Protein AF-A0A7S1ZSH8-F1 (afdb_monomer_lite)

Secondary structure (DSSP, 8-state):
-GGGGGG-BTTBPPPTT--GGGTHHHHHHHHHHHHHHHHHHHT-------------------------SEETTEES-HHHHHHHHHHHHTTHHHHHHHHHHHHHHHHHHHHHHHHHHTPPP-SPP-

InterPro domains:
  IPR027073 5'-3' exoribonuclease [PTHR12341] (1-111)
  IPR041412 Xrn1, helical domain [PF17846] (1-121)

Sequence (126 aa):
VFMTFFVGNDFLPHMPALDIADEAFDLLFYTYKRCRSRWIENGDGDGDDGGEGGGDGGGDGGRSDHPYLTRDGAISCGSRLEHFLSELGRYEDPYYANKRRNEAEVHDRMRRADRKAGRETLIPSE

Radius of gyration: 22.62 Å; chains: 1; bounding box: 56×31×67 Å

Structure (mmCIF, N/CA/C/O backbone):
data_AF-A0A7S1ZSH8-F1
#
_entry.id   AF-A0A7S1ZSH8-F1
#
loop_
_atom_site.group_PDB
_atom_site.id
_atom_site.type_symbol
_atom_site.label_atom_id
_atom_site.label_alt_id
_atom_site.label_comp_id
_atom_site.label_asym_id
_atom_site.label_entity_id
_atom_site.label_seq_id
_atom_site.pdbx_PDB_ins_code
_atom_site.Cartn_x
_atom_site.Cartn_y
_atom_site.Cartn_z
_atom_site.occupancy
_atom_site.B_iso_or_equiv
_atom_site.auth_seq_id
_atom_site.auth_comp_id
_atom_site.auth_asym_id
_atom_site.auth_atom_id
_atom_site.pdbx_PDB_model_num
ATOM 1 N N . VAL A 1 1 ? 0.705 -7.389 -11.969 1.00 92.56 1 VAL A N 1
ATOM 2 C CA . VAL A 1 1 ? 1.266 -8.568 -11.272 1.00 92.56 1 VAL A CA 1
ATOM 3 C C . VAL A 1 1 ? 2.357 -8.148 -10.312 1.00 92.56 1 VAL A C 1
ATOM 5 O O . VAL A 1 1 ? 2.083 -8.202 -9.139 1.00 92.56 1 VAL A O 1
ATOM 8 N N . PHE A 1 2 ? 3.502 -7.614 -10.749 1.00 94.75 2 PHE A N 1
ATOM 9 C CA . PHE A 1 2 ? 4.622 -7.255 -9.855 1.00 94.75 2 PHE A CA 1
ATOM 10 C C . PHE A 1 2 ? 4.245 -6.595 -8.507 1.00 94.75 2 PHE A C 1
ATOM 12 O O . PHE A 1 2 ? 4.684 -7.060 -7.464 1.00 94.75 2 PHE A O 1
ATOM 19 N N . MET A 1 3 ? 3.365 -5.582 -8.499 1.00 94.56 3 MET A N 1
ATOM 20 C CA . MET A 1 3 ? 2.932 -4.914 -7.257 1.00 94.56 3 MET A CA 1
ATOM 21 C C . MET A 1 3 ? 2.241 -5.833 -6.234 1.00 94.56 3 MET A C 1
ATOM 23 O O . MET A 1 3 ? 2.236 -5.514 -5.052 1.00 94.56 3 MET A O 1
ATOM 27 N N . THR A 1 4 ? 1.667 -6.968 -6.648 1.00 93.69 4 THR A N 1
ATOM 28 C CA . THR A 1 4 ? 1.033 -7.921 -5.723 1.00 93.69 4 THR A CA 1
ATOM 29 C C . THR A 1 4 ? 2.059 -8.559 -4.792 1.00 93.69 4 THR A C 1
ATOM 31 O O . THR A 1 4 ? 1.701 -8.935 -3.686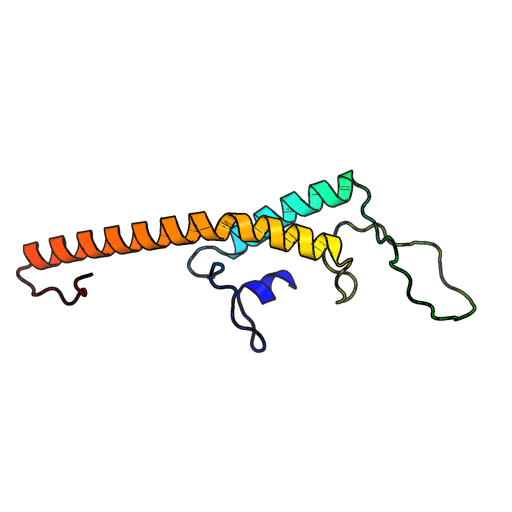 1.00 93.69 4 THR A O 1
ATOM 34 N N . PHE A 1 5 ? 3.335 -8.630 -5.191 1.00 93.50 5 PHE A N 1
ATOM 35 C CA . PHE A 1 5 ? 4.401 -9.167 -4.344 1.00 93.50 5 PHE A CA 1
ATOM 36 C C . PHE A 1 5 ? 4.608 -8.352 -3.063 1.00 93.50 5 PHE A C 1
ATOM 38 O O . PHE A 1 5 ? 5.029 -8.922 -2.062 1.00 93.50 5 PHE A O 1
ATOM 45 N N . PHE A 1 6 ? 4.256 -7.061 -3.072 1.00 92.75 6 PHE A N 1
ATOM 46 C CA . PHE A 1 6 ? 4.327 -6.179 -1.903 1.00 92.75 6 PHE A CA 1
ATOM 47 C C . PHE A 1 6 ? 3.255 -6.464 -0.851 1.00 92.75 6 PHE A C 1
ATOM 49 O O . PHE A 1 6 ? 3.457 -6.180 0.326 1.00 92.75 6 PHE A O 1
ATOM 56 N N . VAL A 1 7 ? 2.136 -7.052 -1.271 1.00 92.00 7 VAL A N 1
ATOM 57 C CA . VAL A 1 7 ? 1.042 -7.475 -0.388 1.00 92.00 7 VAL A CA 1
ATOM 58 C C . VAL A 1 7 ? 1.297 -8.881 0.183 1.00 92.00 7 VAL A C 1
ATOM 60 O O . VAL A 1 7 ? 0.517 -9.393 0.975 1.00 92.00 7 VAL A O 1
ATOM 63 N N . GLY A 1 8 ? 2.416 -9.505 -0.194 1.00 89.94 8 GLY A N 1
ATOM 64 C CA . GLY A 1 8 ? 2.832 -10.828 0.255 1.00 89.94 8 GLY A CA 1
ATOM 65 C C . GLY A 1 8 ? 2.870 -11.844 -0.882 1.00 89.94 8 GLY A C 1
ATOM 66 O O . GLY A 1 8 ? 2.059 -11.825 -1.809 1.00 89.94 8 GLY A O 1
ATOM 67 N N . ASN A 1 9 ? 3.854 -12.733 -0.819 1.00 91.94 9 ASN A N 1
ATOM 68 C CA . ASN A 1 9 ? 3.972 -13.903 -1.683 1.00 91.94 9 ASN A CA 1
ATOM 69 C C . ASN A 1 9 ? 4.716 -15.017 -0.931 1.00 91.94 9 ASN A C 1
ATOM 71 O O . ASN A 1 9 ? 5.270 -14.778 0.136 1.00 91.94 9 ASN A O 1
ATOM 75 N N . ASP A 1 10 ? 4.770 -16.222 -1.491 1.00 94.81 10 ASP A N 1
ATOM 76 C CA . ASP A 1 10 ? 5.360 -17.390 -0.818 1.00 94.81 10 ASP A CA 1
ATOM 77 C C . ASP A 1 10 ? 6.838 -17.208 -0.414 1.00 94.81 10 ASP A C 1
ATOM 79 O O . ASP A 1 10 ? 7.320 -17.898 0.483 1.00 94.81 10 ASP A O 1
ATOM 83 N N . PHE A 1 11 ? 7.561 -16.278 -1.047 1.00 95.12 11 PHE A N 1
ATOM 84 C CA . PHE A 1 11 ? 8.978 -16.018 -0.782 1.00 95.12 11 PHE A CA 1
ATOM 85 C C . PHE A 1 11 ? 9.223 -14.821 0.138 1.00 95.12 11 PHE A C 1
ATOM 87 O O . PHE A 1 11 ? 10.274 -14.759 0.775 1.00 95.12 11 PHE A O 1
ATOM 94 N N . LEU A 1 12 ? 8.297 -13.858 0.186 1.00 91.00 12 LEU A N 1
ATOM 95 C CA . LEU A 1 12 ? 8.467 -12.609 0.925 1.00 91.00 12 LEU A CA 1
ATOM 96 C C . LEU A 1 12 ? 7.245 -12.323 1.801 1.00 91.00 12 LEU A C 1
ATOM 98 O O . LEU A 1 12 ? 6.113 -12.363 1.304 1.00 91.00 12 LEU A O 1
ATOM 102 N N . PRO A 1 13 ? 7.450 -11.946 3.075 1.00 87.31 13 PRO A N 1
ATOM 103 C CA . PRO A 1 13 ? 6.358 -11.427 3.880 1.00 87.31 13 PRO A CA 1
ATOM 104 C C . PRO A 1 13 ? 5.781 -10.164 3.228 1.00 87.31 13 PRO A C 1
ATOM 106 O O . PRO A 1 13 ? 6.477 -9.426 2.527 1.00 87.31 13 PRO A O 1
ATOM 109 N N . HIS A 1 14 ? 4.497 -9.919 3.469 1.00 86.62 14 HIS A N 1
ATOM 110 C CA . HIS A 1 14 ? 3.849 -8.674 3.073 1.00 86.62 14 HIS A CA 1
ATOM 111 C C . HIS A 1 14 ? 4.538 -7.475 3.734 1.00 86.62 14 HIS A C 1
ATOM 113 O O . HIS A 1 14 ? 5.078 -7.586 4.840 1.00 86.62 14 HIS A O 1
ATOM 119 N N . MET A 1 15 ? 4.513 -6.318 3.070 1.00 89.44 15 MET A N 1
ATOM 120 C CA . MET A 1 15 ? 4.932 -5.088 3.732 1.00 89.44 15 MET A CA 1
ATOM 121 C C . MET A 1 15 ? 3.949 -4.768 4.868 1.00 89.44 15 MET A C 1
ATOM 123 O O . MET A 1 15 ? 2.743 -4.802 4.632 1.00 89.44 15 MET A O 1
ATOM 127 N N . PRO A 1 16 ? 4.429 -4.425 6.077 1.00 81.50 16 PRO A N 1
ATOM 128 C CA . PRO A 1 16 ? 3.579 -4.258 7.260 1.00 81.50 16 PRO A CA 1
ATOM 129 C C . PRO A 1 16 ? 2.380 -3.293 7.111 1.00 81.50 16 PRO A C 1
ATOM 131 O O . PRO A 1 16 ? 1.358 -3.468 7.776 1.00 81.50 16 PRO A O 1
ATOM 134 N N . ALA A 1 17 ? 2.473 -2.299 6.219 1.00 85.50 17 ALA A N 1
ATOM 135 C CA . ALA A 1 17 ? 1.394 -1.344 5.945 1.00 85.50 17 ALA A CA 1
ATOM 136 C C . ALA A 1 17 ? 0.444 -1.745 4.798 1.00 85.50 17 ALA A C 1
ATOM 138 O O . ALA A 1 17 ? -0.473 -0.994 4.471 1.00 85.50 17 ALA A O 1
ATOM 139 N N . LEU A 1 18 ? 0.661 -2.898 4.161 1.00 90.50 18 LEU A N 1
ATOM 140 C CA . LEU A 1 18 ? -0.119 -3.372 3.020 1.00 90.50 18 LEU A CA 1
ATOM 141 C C . LEU A 1 18 ? -0.804 -4.694 3.352 1.00 90.50 18 LEU A C 1
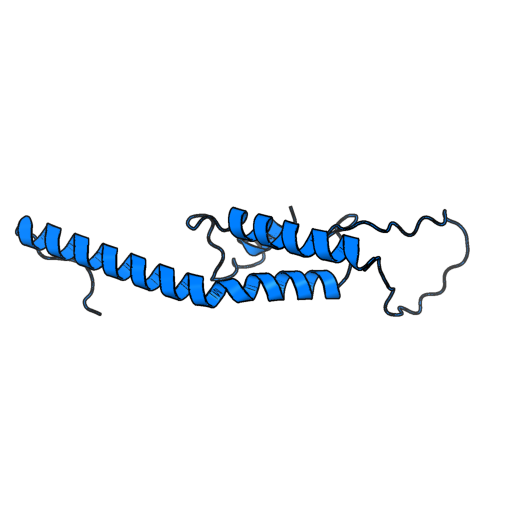ATOM 143 O O . LEU A 1 18 ? -0.268 -5.771 3.096 1.00 90.50 18 LEU A O 1
ATOM 147 N N . ASP A 1 19 ? -2.019 -4.590 3.881 1.00 87.38 19 ASP A N 1
ATOM 148 C CA . ASP A 1 19 ? -2.913 -5.720 4.121 1.00 87.38 19 ASP A CA 1
ATOM 149 C C . ASP A 1 19 ? -4.079 -5.706 3.113 1.00 87.38 19 ASP A C 1
ATOM 151 O O . ASP A 1 19 ? -4.691 -4.667 2.860 1.00 87.38 19 ASP A O 1
ATOM 155 N N . ILE A 1 20 ? -4.410 -6.866 2.536 1.00 87.62 20 ILE A N 1
ATOM 156 C CA . ILE A 1 20 ? -5.561 -7.017 1.627 1.00 87.62 20 ILE A CA 1
ATOM 157 C C . ILE A 1 20 ? -6.864 -6.646 2.340 1.00 87.62 20 ILE A C 1
ATOM 159 O O . ILE A 1 20 ? -7.747 -6.060 1.713 1.00 87.62 20 ILE A O 1
ATOM 163 N N . ALA A 1 21 ? -6.987 -6.970 3.632 1.00 87.81 21 ALA A N 1
ATOM 164 C CA . ALA A 1 21 ? -8.172 -6.648 4.426 1.00 87.81 21 ALA A CA 1
ATOM 165 C C . ALA A 1 21 ? -8.377 -5.133 4.602 1.00 87.81 21 ALA A C 1
ATOM 167 O O . ALA A 1 21 ? -9.511 -4.694 4.779 1.00 87.81 21 ALA A O 1
ATOM 168 N N . ASP A 1 22 ? -7.297 -4.356 4.486 1.00 88.69 22 ASP A N 1
ATOM 169 C CA . ASP A 1 22 ? -7.274 -2.897 4.609 1.00 88.69 22 ASP A CA 1
ATOM 170 C C . ASP A 1 22 ? -7.146 -2.207 3.232 1.00 88.69 22 ASP A C 1
ATOM 172 O O . ASP A 1 22 ? -6.555 -1.135 3.113 1.00 88.69 22 ASP A O 1
ATOM 176 N N . GLU A 1 23 ? -7.680 -2.827 2.170 1.00 90.38 23 GLU A N 1
ATOM 177 C CA . GLU A 1 23 ? -7.758 -2.246 0.815 1.00 90.38 23 GLU A CA 1
ATOM 178 C C . GLU A 1 23 ? -6.383 -1.891 0.194 1.00 90.38 23 GLU A C 1
ATOM 180 O O . GLU A 1 23 ? -6.266 -0.990 -0.642 1.00 90.38 23 GLU A O 1
ATOM 185 N N . ALA A 1 24 ? -5.312 -2.626 0.530 1.00 92.62 24 ALA A N 1
ATOM 186 C CA . ALA A 1 24 ? -3.948 -2.320 0.066 1.00 92.62 24 ALA A CA 1
ATOM 187 C C . ALA A 1 24 ? -3.788 -2.184 -1.462 1.00 92.62 24 ALA A C 1
ATOM 189 O O . ALA A 1 24 ? -2.928 -1.435 -1.937 1.00 92.62 24 ALA A O 1
ATOM 190 N N . PHE A 1 25 ? -4.606 -2.879 -2.259 1.00 94.62 25 PHE A N 1
ATOM 191 C CA . PHE A 1 25 ? -4.560 -2.756 -3.718 1.00 94.62 25 PHE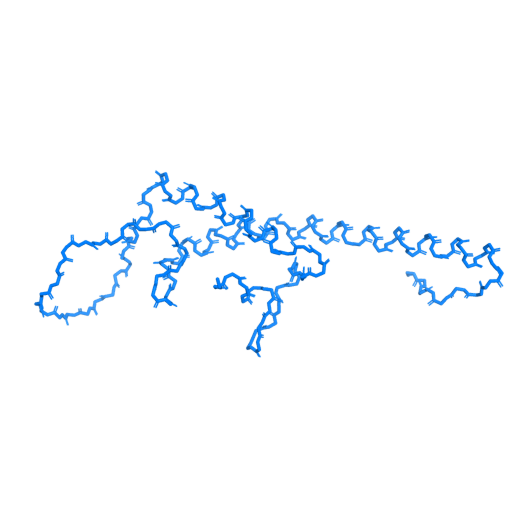 A CA 1
ATOM 192 C C . PHE A 1 25 ? -4.989 -1.378 -4.217 1.00 94.62 25 PHE A C 1
ATOM 194 O O . PHE A 1 25 ? -4.405 -0.888 -5.187 1.00 94.62 25 PHE A O 1
ATOM 201 N N . ASP A 1 26 ? -5.946 -0.730 -3.557 1.00 93.94 26 ASP A N 1
ATOM 202 C CA . ASP A 1 26 ? -6.397 0.601 -3.953 1.00 93.94 26 ASP A CA 1
ATOM 203 C C . ASP A 1 26 ? -5.283 1.627 -3.754 1.00 93.94 26 ASP A C 1
ATOM 205 O O . ASP A 1 26 ? -4.998 2.412 -4.664 1.00 93.94 26 ASP A O 1
ATOM 209 N N . LEU A 1 27 ? -4.561 1.539 -2.632 1.00 93.50 27 LEU A N 1
ATOM 210 C CA . LEU A 1 27 ? -3.367 2.345 -2.381 1.00 93.50 27 LEU A CA 1
ATOM 211 C C . LEU A 1 27 ? -2.265 2.072 -3.416 1.00 93.50 27 LEU A C 1
ATOM 213 O O . LEU A 1 27 ? -1.705 3.013 -3.984 1.00 93.50 27 LEU A O 1
ATOM 217 N N . LEU A 1 28 ? -1.973 0.801 -3.712 1.00 95.81 28 LEU A N 1
ATOM 218 C CA . LEU A 1 28 ? -0.967 0.426 -4.712 1.00 95.81 28 LEU A CA 1
ATOM 219 C C . LEU A 1 28 ? -1.308 0.979 -6.100 1.00 95.81 28 LEU A C 1
ATOM 221 O O . LEU A 1 28 ? -0.454 1.581 -6.754 1.00 95.81 28 LEU A O 1
ATOM 225 N N . PHE A 1 29 ? -2.552 0.817 -6.556 1.00 95.75 29 PHE A N 1
ATOM 226 C CA . PHE A 1 29 ? -2.978 1.311 -7.865 1.00 95.75 29 PHE A CA 1
ATOM 227 C C . PHE A 1 29 ? -3.040 2.832 -7.925 1.00 95.75 29 PHE A C 1
ATOM 229 O O . PHE A 1 29 ? -2.702 3.410 -8.962 1.00 95.75 29 PHE A O 1
ATOM 236 N N . TYR A 1 30 ? -3.468 3.485 -6.848 1.00 95.31 30 TYR A N 1
ATOM 237 C CA . TYR A 1 30 ? -3.467 4.938 -6.743 1.00 95.31 30 TYR A CA 1
ATOM 238 C C . TYR A 1 30 ? -2.041 5.496 -6.859 1.00 95.31 30 TYR A C 1
ATOM 240 O O . TYR A 1 30 ? -1.770 6.316 -7.743 1.00 95.31 30 TYR A O 1
ATOM 248 N N . THR A 1 31 ? -1.111 4.986 -6.048 1.00 95.81 31 THR A N 1
ATOM 249 C CA . THR A 1 31 ? 0.300 5.395 -6.060 1.00 95.81 31 THR A CA 1
ATOM 250 C C . THR A 1 31 ? 0.944 5.101 -7.411 1.00 95.81 31 THR A C 1
ATOM 252 O O . THR A 1 31 ? 1.589 5.972 -7.994 1.00 95.81 31 THR A O 1
ATOM 255 N N . TYR A 1 32 ? 0.686 3.923 -7.985 1.00 96.31 32 TYR A N 1
ATOM 256 C CA . TYR A 1 32 ? 1.231 3.541 -9.284 1.00 96.31 32 TYR A CA 1
ATOM 257 C C . TYR A 1 32 ? 0.794 4.477 -10.410 1.00 96.31 32 TYR A C 1
ATOM 259 O O . TYR A 1 32 ? 1.631 4.923 -11.193 1.00 96.31 32 TYR A O 1
ATOM 267 N N . LYS A 1 33 ? -0.502 4.808 -10.497 1.00 95.50 33 LYS A N 1
ATOM 268 C CA . LYS A 1 33 ? -1.010 5.733 -11.524 1.00 95.50 33 LYS A CA 1
ATOM 269 C C . LYS A 1 33 ? -0.357 7.107 -11.400 1.00 95.50 33 LYS A C 1
ATOM 271 O O . LYS A 1 33 ? 0.031 7.680 -12.414 1.00 95.50 33 LYS A O 1
ATOM 276 N N . ARG A 1 34 ? -0.194 7.606 -10.173 1.00 94.50 34 ARG A N 1
ATOM 277 C CA . ARG A 1 34 ? 0.442 8.897 -9.893 1.00 94.50 34 ARG A CA 1
ATOM 278 C C . ARG A 1 34 ? 1.923 8.908 -10.284 1.00 94.50 34 ARG A C 1
ATOM 280 O O . ARG A 1 34 ? 2.354 9.835 -10.966 1.00 94.50 34 ARG A O 1
ATOM 287 N N . CYS A 1 35 ? 2.683 7.875 -9.917 1.00 93.81 35 CYS A N 1
ATOM 288 C CA . CYS A 1 35 ? 4.081 7.734 -10.331 1.00 93.81 35 CYS A CA 1
ATOM 289 C C . CYS A 1 35 ? 4.206 7.599 -11.854 1.00 93.81 35 CYS A C 1
ATOM 291 O O . CYS A 1 35 ? 5.021 8.279 -12.469 1.00 93.81 35 CYS A O 1
ATOM 293 N N . ARG A 1 36 ? 3.343 6.790 -12.479 1.00 92.25 36 ARG A N 1
ATOM 294 C CA . ARG A 1 36 ? 3.331 6.577 -13.929 1.00 92.25 36 ARG A CA 1
ATOM 295 C C . ARG A 1 36 ? 3.101 7.863 -14.716 1.00 92.25 36 ARG A C 1
ATOM 297 O O . ARG A 1 36 ? 3.794 8.064 -15.706 1.00 92.25 36 ARG A O 1
ATOM 304 N N . SER A 1 37 ? 2.168 8.721 -14.297 1.00 91.69 37 SER A N 1
ATOM 305 C CA . SER A 1 37 ? 1.964 10.022 -14.953 1.00 91.69 37 SER A CA 1
ATOM 306 C C . SER A 1 37 ? 3.249 10.849 -14.962 1.00 91.69 37 SER A C 1
ATOM 308 O O . SER A 1 37 ? 3.640 11.363 -16.004 1.00 91.69 37 SER A O 1
ATOM 310 N N . ARG A 1 38 ? 3.970 10.872 -13.836 1.00 88.44 38 ARG A N 1
ATOM 311 C CA . ARG A 1 38 ? 5.251 11.575 -13.726 1.00 88.44 38 ARG A CA 1
ATOM 312 C C . ARG A 1 38 ? 6.340 10.974 -14.622 1.00 88.44 38 ARG A C 1
ATOM 314 O O . ARG A 1 38 ? 7.072 11.720 -15.258 1.00 88.44 38 ARG A O 1
ATOM 321 N N . TRP A 1 39 ? 6.436 9.646 -14.709 1.00 88.19 39 TRP A N 1
ATOM 322 C CA . TRP A 1 39 ? 7.430 8.990 -15.572 1.00 88.19 39 TRP A CA 1
ATOM 323 C C . TRP A 1 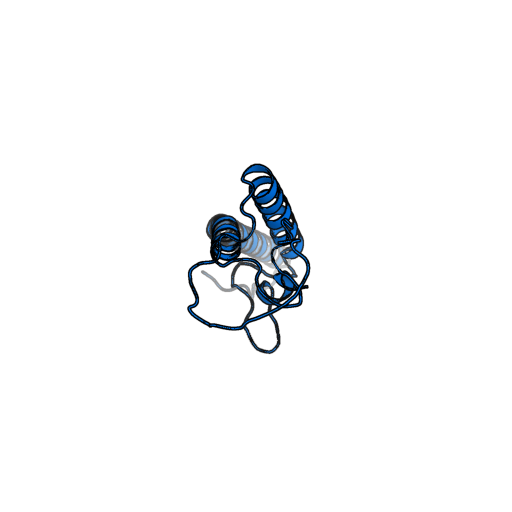39 ? 7.197 9.270 -17.061 1.00 88.19 39 TRP A C 1
ATOM 325 O O . TRP A 1 39 ? 8.158 9.318 -17.823 1.00 88.19 39 TRP A O 1
ATOM 335 N N . ILE A 1 40 ? 5.935 9.461 -17.470 1.00 87.25 40 ILE A N 1
ATOM 336 C CA . ILE A 1 40 ? 5.580 9.884 -18.834 1.00 87.25 40 ILE A CA 1
ATOM 337 C C . ILE A 1 40 ? 6.039 11.324 -19.078 1.00 87.25 40 ILE A C 1
ATOM 339 O O . ILE A 1 40 ? 6.627 11.608 -20.114 1.00 87.25 40 ILE A O 1
ATOM 343 N N . GLU A 1 41 ? 5.771 12.228 -18.134 1.00 83.75 41 GLU A N 1
ATOM 344 C CA . GLU A 1 41 ? 6.103 13.654 -18.259 1.00 83.75 41 GLU A CA 1
ATOM 345 C C . GLU A 1 41 ? 7.612 13.911 -18.299 1.00 83.75 41 GLU A C 1
ATOM 347 O O . GLU A 1 41 ? 8.081 14.739 -19.076 1.00 83.75 41 GLU A O 1
ATOM 352 N N . ASN A 1 42 ? 8.370 13.190 -17.477 1.00 77.31 42 ASN A N 1
ATOM 353 C CA . ASN A 1 42 ? 9.815 13.350 -17.372 1.00 77.31 42 ASN A CA 1
ATOM 354 C C . ASN A 1 42 ? 10.595 12.711 -18.531 1.00 77.31 42 ASN A C 1
ATOM 356 O O . ASN A 1 42 ? 11.786 12.980 -18.668 1.00 77.31 42 ASN A O 1
ATOM 360 N N . GLY A 1 43 ? 9.964 11.839 -19.328 1.00 69.38 43 GLY A N 1
ATOM 361 C CA . GLY A 1 43 ? 10.680 11.026 -20.310 1.00 69.38 43 GLY A CA 1
ATOM 362 C C . GLY A 1 43 ? 11.770 10.173 -19.658 1.00 69.38 43 GLY A C 1
ATOM 363 O O . GLY A 1 43 ? 12.839 10.015 -20.240 1.00 69.38 43 GLY A O 1
ATOM 364 N N . ASP A 1 44 ? 11.516 9.645 -18.449 1.00 61.84 44 ASP A N 1
ATOM 365 C CA . ASP A 1 44 ? 12.452 8.821 -17.659 1.00 61.84 44 ASP A CA 1
ATOM 366 C C . ASP A 1 44 ? 12.675 7.434 -18.310 1.00 61.84 44 ASP A C 1
ATOM 368 O O . ASP A 1 44 ? 12.674 6.403 -17.629 1.00 61.84 44 ASP A O 1
ATOM 372 N N . GLY A 1 45 ? 12.731 7.363 -19.639 1.00 55.16 45 GLY A N 1
ATOM 373 C CA . GLY A 1 45 ? 12.990 6.183 -20.444 1.00 55.16 45 GLY A CA 1
ATOM 374 C C . GLY A 1 45 ? 14.433 5.741 -20.271 1.00 55.16 45 GLY A C 1
ATOM 375 O O . GLY A 1 45 ? 15.339 6.391 -20.769 1.00 55.16 45 GLY A O 1
ATOM 376 N N . ASP A 1 46 ? 14.606 4.643 -19.536 1.00 52.47 46 ASP A N 1
ATOM 377 C CA . ASP A 1 46 ? 15.793 3.785 -19.463 1.00 52.47 46 ASP A CA 1
ATOM 378 C C . ASP A 1 46 ? 17.124 4.451 -19.876 1.00 52.47 46 ASP A C 1
ATOM 380 O O . ASP A 1 46 ? 17.702 4.201 -20.941 1.00 52.47 46 ASP A O 1
ATOM 384 N N . GLY A 1 47 ? 17.592 5.356 -19.015 1.00 48.06 47 GLY A N 1
ATOM 385 C CA . GLY A 1 47 ? 18.978 5.798 -18.997 1.00 48.06 47 GLY A CA 1
ATOM 386 C C . GLY A 1 47 ? 19.827 4.698 -18.375 1.00 48.06 47 GLY A C 1
ATOM 387 O O . GLY A 1 47 ? 19.987 4.671 -17.162 1.00 48.06 47 GLY A O 1
ATOM 388 N N . ASP A 1 48 ? 20.281 3.782 -19.228 1.00 47.06 48 ASP A N 1
ATOM 389 C CA . ASP A 1 48 ? 21.382 2.832 -19.026 1.00 47.06 48 ASP A CA 1
ATOM 390 C C . ASP A 1 48 ? 22.454 3.380 -18.063 1.00 47.06 48 ASP A C 1
ATOM 392 O O . ASP A 1 48 ? 23.187 4.313 -18.396 1.00 47.06 48 ASP A O 1
ATOM 396 N N . ASP A 1 49 ? 22.505 2.815 -16.854 1.00 47.28 49 ASP A N 1
ATOM 397 C CA . ASP A 1 49 ? 23.646 2.929 -15.946 1.00 47.28 49 ASP A CA 1
ATOM 398 C C . ASP A 1 49 ? 24.639 1.837 -16.366 1.00 47.28 49 ASP A C 1
ATOM 400 O O . ASP A 1 49 ? 24.277 0.663 -16.464 1.00 47.28 49 ASP A O 1
ATOM 404 N N . GLY A 1 50 ? 25.852 2.252 -16.732 1.00 45.25 50 GLY A N 1
ATOM 405 C CA . GLY A 1 50 ? 26.754 1.491 -17.591 1.00 45.25 50 GLY A CA 1
ATOM 406 C C . GLY A 1 50 ? 27.110 0.088 -17.093 1.00 45.25 50 GLY A C 1
ATOM 407 O O . GLY A 1 50 ? 27.847 -0.083 -16.122 1.00 45.25 50 GLY A O 1
ATOM 408 N N . GLY A 1 51 ? 26.684 -0.916 -17.859 1.00 40.59 51 GLY A N 1
ATOM 409 C CA . GLY A 1 51 ? 27.255 -2.258 -17.850 1.00 40.59 51 GLY A CA 1
ATOM 410 C C . GLY A 1 51 ? 28.149 -2.463 -19.073 1.00 40.59 51 GLY A C 1
ATOM 411 O O . GLY A 1 51 ? 27.653 -2.656 -20.180 1.00 40.59 51 GLY A O 1
ATOM 412 N N . GLU A 1 52 ? 29.472 -2.442 -18.888 1.00 47.19 52 GLU A N 1
ATOM 413 C CA . GLU A 1 52 ? 30.431 -2.867 -19.914 1.00 47.19 52 GLU A CA 1
ATOM 414 C C . GLU A 1 52 ? 30.205 -4.348 -20.265 1.00 47.19 52 GLU A C 1
ATOM 416 O O . GLU A 1 52 ? 30.565 -5.255 -19.515 1.00 47.19 52 GLU A O 1
ATOM 421 N N . GLY A 1 53 ? 29.615 -4.599 -21.433 1.00 41.09 53 GLY A N 1
ATOM 422 C CA . GLY A 1 53 ? 29.460 -5.929 -22.014 1.00 41.09 53 GLY A CA 1
ATOM 423 C C . GLY A 1 53 ? 29.468 -5.831 -23.533 1.00 41.09 53 GLY A C 1
ATOM 424 O O . GLY A 1 53 ? 28.454 -5.521 -24.148 1.00 41.09 53 GLY A O 1
ATOM 425 N N . GLY A 1 54 ? 30.634 -6.056 -24.142 1.00 46.56 54 GLY A N 1
ATOM 426 C CA . GLY A 1 54 ? 30.797 -6.065 -25.593 1.00 46.56 54 GLY A CA 1
ATOM 427 C C . GLY A 1 54 ? 30.004 -7.192 -26.261 1.00 46.56 54 GLY A C 1
ATOM 428 O O . GLY A 1 54 ? 30.066 -8.344 -25.836 1.00 46.56 54 GLY A O 1
ATOM 429 N N . GLY A 1 55 ? 29.301 -6.854 -27.341 1.00 40.91 55 GLY A N 1
ATOM 430 C CA . GLY A 1 55 ? 28.593 -7.798 -28.201 1.00 40.91 55 GLY A CA 1
ATOM 431 C C . GLY A 1 55 ? 28.143 -7.115 -29.490 1.00 40.91 55 GLY A C 1
ATOM 432 O O . GLY A 1 55 ? 27.311 -6.217 -29.468 1.00 40.91 55 GLY A O 1
ATOM 433 N N . ASP A 1 56 ? 28.756 -7.522 -30.595 1.00 44.78 56 ASP A N 1
ATOM 434 C CA . ASP A 1 56 ? 28.534 -7.052 -31.963 1.00 44.78 56 ASP A CA 1
ATOM 435 C C . ASP A 1 56 ? 27.173 -7.530 -32.516 1.00 44.78 56 ASP A C 1
ATOM 437 O O . ASP A 1 56 ? 26.811 -8.696 -32.354 1.00 44.78 56 ASP A O 1
ATOM 441 N N . GLY A 1 57 ? 26.463 -6.640 -33.218 1.00 45.09 57 GLY A N 1
ATOM 442 C CA . GLY A 1 57 ? 25.655 -7.022 -34.379 1.00 45.09 57 GLY A CA 1
ATOM 443 C C . GLY A 1 57 ? 24.166 -7.338 -34.182 1.00 45.09 57 GLY A C 1
ATOM 444 O O . GLY A 1 57 ? 23.781 -8.493 -34.049 1.00 45.09 57 GLY A O 1
ATOM 445 N N . GLY A 1 58 ? 23.321 -6.320 -34.403 1.00 46.16 58 GLY A N 1
ATOM 446 C CA . GLY A 1 58 ? 22.044 -6.467 -35.123 1.00 46.16 58 GLY A CA 1
ATOM 447 C C . GLY A 1 58 ? 20.764 -6.579 -34.285 1.00 46.16 58 GLY A C 1
ATOM 448 O O . GLY A 1 58 ? 20.414 -7.653 -33.812 1.00 46.16 58 GLY A O 1
ATOM 449 N N . GLY A 1 59 ? 19.987 -5.491 -34.218 1.00 40.44 59 GLY A N 1
ATOM 450 C CA . GLY A 1 59 ? 18.609 -5.524 -33.717 1.00 40.44 59 GLY A CA 1
ATOM 451 C C . GLY A 1 59 ? 18.001 -4.135 -33.520 1.00 40.44 59 GLY A C 1
ATOM 452 O O . GLY A 1 59 ? 18.343 -3.451 -32.568 1.00 40.44 59 GLY A O 1
ATOM 453 N N . ASP A 1 60 ? 17.146 -3.739 -34.464 1.00 43.72 60 ASP A N 1
ATOM 454 C CA . ASP A 1 60 ? 16.066 -2.738 -34.409 1.00 43.72 60 ASP A CA 1
ATOM 455 C C . ASP A 1 60 ? 16.111 -1.655 -33.301 1.00 43.72 60 ASP A C 1
ATOM 457 O O . ASP A 1 60 ? 15.841 -1.892 -32.125 1.00 43.72 60 ASP A O 1
ATOM 461 N N . GLY A 1 61 ? 16.413 -0.419 -33.715 1.00 44.38 61 GLY A N 1
ATOM 462 C CA . GLY A 1 61 ? 16.548 0.778 -32.880 1.00 44.38 61 GLY A CA 1
ATOM 463 C C . GLY A 1 61 ? 15.232 1.340 -32.338 1.00 44.38 61 GLY A C 1
ATOM 464 O O . GLY A 1 61 ? 14.903 2.498 -32.588 1.00 44.38 61 GLY A O 1
ATOM 465 N N . GLY A 1 62 ? 14.510 0.551 -31.550 1.00 46.69 62 GLY A N 1
ATOM 466 C CA . GLY A 1 62 ? 13.379 0.995 -30.747 1.00 46.69 62 GLY A CA 1
ATOM 467 C C . GLY A 1 62 ? 13.656 0.768 -29.269 1.00 46.69 62 GLY A C 1
ATOM 468 O O . GLY A 1 62 ? 13.062 -0.127 -28.675 1.00 46.69 62 GLY A O 1
ATOM 469 N N . ARG A 1 63 ? 14.545 1.566 -28.651 1.00 56.59 63 ARG A N 1
ATOM 470 C CA . ARG A 1 63 ? 14.615 1.662 -27.181 1.00 56.59 63 ARG A CA 1
ATOM 471 C C . ARG A 1 63 ? 13.218 2.044 -26.704 1.00 56.59 63 ARG A C 1
ATOM 473 O O . ARG A 1 63 ? 12.787 3.183 -26.854 1.00 56.59 63 ARG A O 1
ATOM 480 N N . SER A 1 64 ? 12.480 1.051 -26.228 1.00 56.06 64 SER A N 1
ATOM 481 C CA . SER A 1 64 ? 11.090 1.195 -25.836 1.00 56.06 64 SER A CA 1
ATOM 482 C C . SER A 1 64 ? 11.013 2.185 -24.685 1.00 56.06 64 SER A C 1
ATOM 484 O O . SER A 1 64 ? 11.370 1.872 -23.553 1.00 56.06 64 SER A O 1
ATOM 486 N N . ASP A 1 65 ? 10.561 3.397 -24.965 1.00 67.69 65 ASP A N 1
ATOM 487 C CA . ASP A 1 65 ? 10.192 4.351 -23.936 1.00 67.69 65 ASP A CA 1
ATOM 488 C C . ASP A 1 65 ? 8.784 3.983 -23.471 1.00 67.69 65 ASP A C 1
ATOM 490 O O . ASP A 1 65 ? 7.778 4.382 -24.056 1.00 67.69 65 ASP A O 1
ATOM 494 N N . HIS A 1 66 ? 8.698 3.077 -22.496 1.00 78.94 66 HIS A N 1
ATOM 495 C CA . HIS A 1 66 ? 7.412 2.700 -21.927 1.00 78.94 66 HIS A CA 1
ATOM 496 C C . HIS A 1 66 ? 7.320 3.119 -20.460 1.00 78.94 66 HIS A C 1
ATOM 498 O O . HIS A 1 66 ? 8.274 2.925 -19.696 1.00 78.94 66 HIS A O 1
ATOM 504 N N . PRO A 1 67 ? 6.157 3.605 -20.002 1.00 85.94 67 PRO A N 1
ATOM 505 C CA . PRO A 1 67 ? 6.002 4.160 -18.661 1.00 85.94 67 PRO A CA 1
ATOM 506 C C . PRO A 1 67 ? 5.581 3.103 -17.628 1.00 85.94 67 PRO A C 1
ATOM 508 O O . PRO A 1 67 ? 4.826 3.380 -16.698 1.00 85.94 67 PRO A O 1
ATOM 511 N N . TYR A 1 68 ? 5.989 1.849 -17.820 1.00 91.56 68 TYR A N 1
ATOM 512 C CA . TYR A 1 68 ? 5.660 0.751 -16.914 1.00 91.56 68 TYR A CA 1
ATOM 513 C C . TYR A 1 68 ? 6.799 0.475 -15.931 1.00 91.56 68 TYR A C 1
ATOM 515 O O . TYR A 1 68 ? 7.964 0.757 -16.215 1.00 91.56 68 TYR A O 1
ATOM 523 N N . LEU A 1 69 ? 6.447 -0.087 -14.771 1.00 92.00 69 LEU A N 1
ATOM 524 C CA . LEU A 1 69 ? 7.399 -0.455 -13.715 1.00 92.00 69 LEU A CA 1
ATOM 525 C C . LEU A 1 69 ? 8.192 -1.722 -14.063 1.00 92.00 69 LEU A C 1
ATOM 527 O O . LEU A 1 69 ? 9.295 -1.907 -13.563 1.00 92.00 69 LEU A O 1
ATOM 531 N N . THR A 1 70 ? 7.645 -2.562 -14.943 1.00 93.06 70 THR A N 1
ATOM 532 C CA . THR A 1 70 ? 8.289 -3.788 -15.416 1.00 93.06 70 THR A CA 1
ATOM 533 C C . THR A 1 70 ? 8.253 -3.894 -16.937 1.00 93.06 70 THR A C 1
ATOM 535 O O . THR A 1 70 ? 7.251 -3.502 -17.544 1.00 93.06 70 THR A O 1
ATOM 538 N N . ARG A 1 71 ? 9.295 -4.495 -17.517 1.00 90.94 71 ARG A N 1
ATOM 539 C CA . ARG A 1 71 ? 9.419 -4.903 -18.924 1.00 90.94 71 ARG A CA 1
ATOM 540 C C . ARG A 1 71 ? 9.837 -6.364 -18.972 1.00 90.94 71 ARG A C 1
ATOM 542 O O . ARG A 1 71 ? 10.851 -6.698 -18.376 1.00 90.94 71 ARG A O 1
ATOM 549 N N . ASP A 1 72 ? 9.070 -7.221 -19.640 1.00 91.25 72 ASP A N 1
ATOM 550 C CA . ASP A 1 72 ? 9.452 -8.624 -19.884 1.00 91.25 72 ASP A CA 1
ATOM 551 C C . ASP A 1 72 ? 9.929 -9.384 -18.626 1.00 91.25 72 ASP A C 1
ATOM 553 O O . ASP A 1 72 ? 10.849 -10.194 -18.660 1.00 91.25 72 ASP A O 1
ATOM 557 N N . GLY A 1 73 ? 9.300 -9.099 -17.480 1.00 89.31 73 GLY A N 1
ATOM 558 C CA . GLY A 1 73 ? 9.639 -9.701 -16.185 1.00 89.31 73 GLY A CA 1
ATOM 559 C C . GLY A 1 73 ? 10.777 -9.015 -15.417 1.00 89.31 73 GLY A C 1
ATOM 560 O O . GLY A 1 73 ? 10.929 -9.284 -14.228 1.00 89.31 73 GLY A O 1
ATOM 561 N N . ALA A 1 74 ? 11.515 -8.092 -16.034 1.00 90.25 74 ALA A N 1
ATOM 562 C CA . ALA A 1 74 ? 12.516 -7.256 -15.379 1.00 90.25 74 ALA A CA 1
ATOM 563 C C . ALA A 1 74 ? 11.908 -5.948 -14.847 1.00 90.25 74 ALA A C 1
ATOM 565 O O . ALA A 1 74 ? 10.904 -5.448 -15.363 1.00 90.25 74 ALA A O 1
ATOM 566 N N . ILE A 1 75 ? 12.525 -5.375 -13.812 1.00 90.94 75 ILE A N 1
ATOM 567 C CA . ILE A 1 75 ? 12.227 -4.009 -13.361 1.00 90.94 75 ILE A CA 1
ATOM 568 C C . ILE A 1 75 ? 12.739 -3.046 -14.431 1.00 90.94 75 ILE A C 1
ATOM 570 O O . ILE A 1 75 ? 13.892 -3.155 -14.834 1.00 90.94 75 ILE A O 1
ATOM 574 N N . SER A 1 76 ? 11.897 -2.109 -14.875 1.00 88.62 76 SER A N 1
ATOM 575 C CA . SER A 1 76 ? 12.257 -1.200 -15.970 1.00 88.62 76 SER A CA 1
ATOM 576 C C . SER A 1 76 ? 13.465 -0.335 -15.628 1.00 88.62 76 SER A C 1
ATOM 578 O O . SER A 1 76 ? 14.353 -0.228 -16.446 1.00 88.62 76 SER A O 1
ATOM 580 N N . CYS A 1 77 ? 13.496 0.283 -14.441 1.00 85.44 77 CYS A N 1
ATOM 581 C CA . CYS A 1 77 ? 14.698 0.928 -13.911 1.00 85.44 77 CYS A CA 1
ATOM 582 C C . CYS A 1 77 ? 14.609 1.087 -12.384 1.00 85.44 77 CYS A C 1
ATOM 584 O O . CYS A 1 77 ? 13.514 1.212 -11.819 1.00 85.44 77 CYS A O 1
ATOM 586 N N . GLY A 1 78 ? 15.767 1.096 -11.716 1.00 88.50 78 GLY A N 1
ATOM 587 C CA . GLY A 1 78 ? 15.861 1.193 -10.256 1.00 88.50 78 GLY A CA 1
ATOM 588 C C . GLY A 1 78 ? 15.228 2.471 -9.703 1.00 88.50 78 GLY A C 1
ATOM 589 O O . GLY A 1 78 ? 14.425 2.401 -8.777 1.00 88.50 78 GLY A O 1
ATOM 590 N N . SER A 1 79 ? 15.481 3.620 -10.334 1.00 89.12 79 SER A N 1
ATOM 591 C CA . SER A 1 79 ? 14.964 4.918 -9.876 1.00 89.12 79 SER A CA 1
ATOM 592 C C . SER A 1 79 ? 13.434 5.010 -9.911 1.00 89.12 79 SER A C 1
ATOM 594 O O . SER A 1 79 ? 12.838 5.639 -9.039 1.00 89.12 79 SER A O 1
ATOM 596 N N . ARG A 1 80 ? 12.761 4.354 -10.871 1.00 90.44 80 ARG A N 1
ATOM 597 C CA . ARG A 1 80 ? 11.286 4.275 -10.890 1.00 90.44 80 ARG A CA 1
ATOM 598 C C . ARG A 1 80 ? 10.761 3.427 -9.740 1.00 90.44 80 ARG A C 1
ATOM 600 O O . ARG A 1 80 ? 9.764 3.798 -9.122 1.00 90.44 80 ARG A O 1
ATOM 607 N N . LEU A 1 81 ? 11.413 2.299 -9.453 1.00 93.69 81 LEU A N 1
ATOM 608 C CA . LEU A 1 81 ? 11.032 1.450 -8.327 1.00 93.69 81 LEU A CA 1
ATOM 609 C C . LEU A 1 81 ? 11.242 2.176 -6.996 1.00 93.69 81 LEU A C 1
ATOM 611 O O . LEU A 1 81 ? 10.334 2.200 -6.171 1.00 93.69 81 LEU A O 1
ATOM 615 N N . GLU A 1 82 ? 12.395 2.812 -6.813 1.00 93.94 82 GLU A N 1
ATOM 616 C CA . GLU A 1 82 ? 12.705 3.602 -5.622 1.00 93.94 82 GLU A CA 1
ATOM 617 C C . GLU A 1 82 ? 11.713 4.754 -5.435 1.00 93.94 82 GLU A C 1
ATOM 619 O O . GLU A 1 82 ? 11.175 4.938 -4.342 1.00 93.94 82 GLU A O 1
ATOM 624 N N . HIS A 1 83 ? 11.401 5.492 -6.505 1.00 93.56 83 HIS A N 1
ATOM 625 C CA . HIS A 1 83 ? 10.391 6.550 -6.470 1.00 93.56 83 HIS A CA 1
ATOM 626 C C . HIS A 1 83 ? 9.011 6.012 -6.074 1.00 93.56 83 HIS A C 1
ATOM 628 O O . HIS A 1 83 ? 8.345 6.604 -5.224 1.00 93.56 83 HIS A O 1
ATOM 634 N N . PHE A 1 84 ? 8.595 4.880 -6.648 1.00 95.56 84 PHE A N 1
ATOM 635 C CA . PHE A 1 84 ? 7.328 4.235 -6.306 1.00 95.56 84 PHE A CA 1
ATOM 636 C C . PHE A 1 84 ? 7.275 3.807 -4.833 1.00 95.56 84 PHE A C 1
ATOM 638 O O . PHE A 1 84 ? 6.303 4.122 -4.146 1.00 95.56 84 PHE A O 1
ATOM 645 N N . LEU A 1 85 ? 8.319 3.138 -4.335 1.00 95.31 85 LEU A N 1
ATOM 646 C CA . LEU A 1 85 ? 8.399 2.695 -2.940 1.00 95.31 85 LEU A CA 1
ATOM 647 C C . LEU A 1 85 ? 8.457 3.879 -1.974 1.00 95.31 85 LEU A C 1
ATOM 649 O O . LEU A 1 85 ? 7.814 3.843 -0.929 1.00 95.31 85 LEU A O 1
ATOM 653 N N . SER A 1 86 ? 9.151 4.954 -2.346 1.00 94.94 86 SER A N 1
ATOM 654 C CA . SER A 1 86 ? 9.203 6.180 -1.549 1.00 94.94 86 SER A CA 1
ATOM 655 C C . SER A 1 86 ? 7.827 6.824 -1.422 1.00 94.94 86 SER A C 1
ATOM 657 O O . SER A 1 86 ? 7.434 7.209 -0.327 1.00 94.94 86 SER A O 1
ATOM 659 N N . GLU A 1 87 ? 7.067 6.931 -2.516 1.00 95.25 87 GLU A N 1
ATOM 660 C CA . GLU A 1 87 ? 5.707 7.482 -2.466 1.00 95.25 87 GLU A CA 1
ATOM 661 C C . GLU A 1 87 ? 4.753 6.584 -1.675 1.00 95.25 87 GLU A C 1
ATOM 663 O O . GLU A 1 87 ? 3.887 7.099 -0.969 1.00 95.25 87 GLU A O 1
ATOM 668 N N . LEU A 1 88 ? 4.928 5.265 -1.749 1.00 94.12 88 LEU A N 1
ATOM 669 C CA . LEU A 1 88 ? 4.152 4.306 -0.971 1.00 94.12 88 LEU A CA 1
ATOM 670 C C . LEU A 1 88 ? 4.449 4.408 0.532 1.00 94.12 88 LEU A C 1
ATOM 672 O O . LEU A 1 88 ? 3.517 4.467 1.332 1.00 94.12 88 LEU A O 1
ATOM 676 N N . GLY A 1 89 ? 5.726 4.530 0.904 1.00 93.44 89 GLY A N 1
ATOM 677 C CA . GLY A 1 89 ? 6.177 4.660 2.293 1.00 93.44 89 GLY A CA 1
ATOM 678 C C . GLY A 1 89 ? 5.585 5.872 3.023 1.00 93.44 89 GLY A C 1
ATOM 679 O O . GLY A 1 89 ? 5.375 5.841 4.232 1.00 93.44 89 GLY A O 1
ATOM 680 N N . A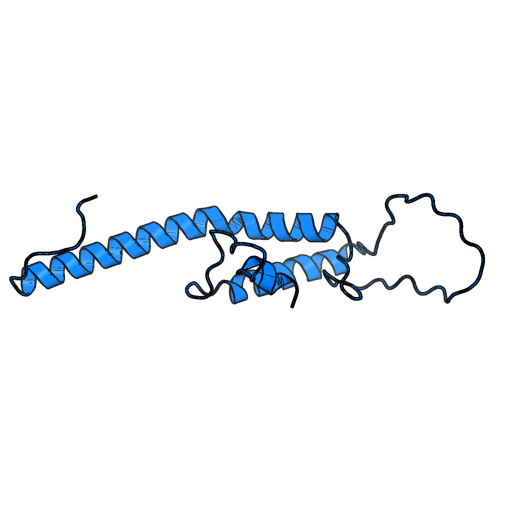RG A 1 90 ? 5.205 6.933 2.296 1.00 93.38 90 ARG A N 1
ATOM 681 C CA . ARG A 1 90 ? 4.553 8.126 2.880 1.00 93.38 90 ARG A CA 1
ATOM 682 C C . ARG A 1 90 ? 3.176 7.834 3.480 1.00 93.38 90 ARG A C 1
ATOM 684 O O . ARG A 1 90 ? 2.668 8.661 4.236 1.00 93.38 90 ARG A O 1
ATOM 691 N N . TYR A 1 91 ? 2.566 6.701 3.135 1.00 91.44 91 TYR A N 1
ATOM 692 C CA . TYR A 1 91 ? 1.267 6.284 3.662 1.00 91.44 91 TYR A CA 1
ATOM 693 C C . TYR A 1 91 ? 1.371 5.381 4.896 1.00 91.44 91 TYR A C 1
ATOM 695 O O . TYR A 1 91 ? 0.346 5.134 5.527 1.00 91.44 91 TYR A O 1
ATOM 703 N N . GLU A 1 92 ? 2.567 4.932 5.287 1.00 92.19 92 GLU A N 1
ATOM 704 C CA . GLU A 1 92 ? 2.742 4.021 6.426 1.00 92.19 92 GLU A CA 1
ATOM 705 C C . GLU A 1 92 ? 2.335 4.672 7.753 1.00 92.19 92 GLU A C 1
ATOM 707 O O . GLU A 1 92 ? 1.476 4.156 8.469 1.00 92.19 92 GLU A O 1
ATOM 712 N N . ASP A 1 93 ? 2.886 5.847 8.057 1.00 91.75 93 ASP A N 1
ATOM 713 C CA . ASP A 1 93 ? 2.570 6.593 9.279 1.00 91.75 93 ASP A CA 1
ATOM 714 C C . ASP A 1 93 ? 1.062 6.867 9.454 1.00 91.75 93 ASP A C 1
ATOM 716 O O . ASP A 1 93 ? 0.505 6.515 10.505 1.00 91.75 93 ASP A O 1
ATOM 720 N N . PRO A 1 94 ? 0.351 7.466 8.469 1.00 91.12 94 PRO A N 1
ATOM 721 C CA . PRO A 1 94 ? -1.081 7.701 8.609 1.00 91.12 94 PRO A CA 1
ATOM 722 C C . PRO A 1 94 ? -1.883 6.397 8.673 1.00 91.12 94 PRO A C 1
ATOM 724 O O . PRO A 1 94 ? -2.884 6.356 9.392 1.00 91.12 94 PRO A O 1
ATOM 727 N N . TYR A 1 95 ? -1.446 5.330 7.996 1.00 90.88 95 TYR A N 1
ATOM 728 C CA . TYR A 1 95 ? -2.067 4.011 8.107 1.00 90.88 95 TYR A CA 1
ATOM 729 C C . TYR A 1 95 ? -1.999 3.484 9.548 1.00 90.88 95 TYR A C 1
ATOM 731 O O . TYR A 1 95 ? -3.043 3.189 10.132 1.00 90.88 95 TYR A O 1
ATOM 739 N N . TYR A 1 96 ? -0.822 3.459 10.182 1.00 91.44 96 TYR A N 1
ATOM 740 C CA . TYR A 1 96 ? -0.687 2.963 11.560 1.00 91.44 96 TYR A CA 1
ATOM 741 C C . TYR A 1 96 ? -1.392 3.834 12.593 1.00 91.44 96 TYR A C 1
ATOM 743 O O . TYR A 1 96 ? -1.887 3.330 13.607 1.00 91.44 96 TYR A O 1
ATOM 751 N N . ALA A 1 97 ? -1.430 5.147 12.375 1.00 91.69 97 ALA A N 1
ATOM 752 C CA . ALA A 1 97 ? -2.198 6.046 13.224 1.00 91.69 97 ALA A CA 1
ATOM 753 C C . ALA A 1 97 ? -3.703 5.749 13.121 1.00 91.69 97 ALA A C 1
ATOM 755 O O . ALA A 1 97 ? -4.383 5.647 14.145 1.00 91.69 97 ALA A O 1
ATOM 756 N N . ASN A 1 98 ? -4.218 5.565 11.902 1.00 90.50 98 ASN A N 1
ATOM 757 C CA . ASN A 1 98 ? -5.628 5.268 11.672 1.00 90.50 98 ASN A CA 1
ATOM 758 C C . ASN A 1 98 ? -6.019 3.874 12.179 1.00 90.50 98 ASN A C 1
ATOM 760 O O . ASN A 1 98 ? -7.057 3.739 12.821 1.00 90.50 98 ASN A O 1
ATOM 764 N N . LYS A 1 99 ? -5.172 2.863 11.955 1.00 90.50 99 LYS A N 1
ATOM 765 C CA . LYS A 1 99 ? -5.391 1.483 12.406 1.00 90.50 99 LYS A CA 1
ATOM 766 C C . LYS A 1 99 ? -5.480 1.395 13.928 1.00 90.50 99 LYS A C 1
ATOM 768 O O . LYS A 1 99 ? -6.503 0.952 14.440 1.00 90.50 99 LYS A O 1
ATOM 773 N N . ARG A 1 100 ? -4.500 1.958 14.650 1.00 91.31 100 ARG A N 1
ATOM 774 C CA . ARG A 1 100 ? -4.535 2.028 16.125 1.00 91.31 100 ARG A CA 1
ATOM 775 C C . ARG A 1 100 ? -5.775 2.747 16.650 1.00 91.31 100 ARG A C 1
ATOM 777 O O . ARG A 1 100 ? -6.401 2.282 17.597 1.00 91.31 100 ARG A O 1
ATOM 784 N N . ARG A 1 101 ? -6.153 3.875 16.036 1.00 90.88 101 ARG A N 1
ATOM 785 C CA . ARG A 1 101 ? -7.363 4.612 16.430 1.00 90.88 101 ARG A CA 1
ATOM 786 C C . ARG A 1 101 ? -8.622 3.772 16.218 1.00 90.88 101 ARG A C 1
ATOM 788 O O . ARG A 1 101 ? -9.451 3.691 17.120 1.00 90.88 101 ARG A O 1
ATOM 795 N N . ASN A 1 102 ? -8.761 3.146 15.053 1.00 90.12 102 ASN A N 1
ATOM 796 C CA . ASN A 1 102 ? -9.919 2.317 14.737 1.00 90.12 102 ASN A CA 1
ATOM 797 C C . ASN A 1 102 ? -10.033 1.126 15.695 1.00 90.12 102 ASN A C 1
ATOM 799 O O . ASN A 1 102 ? -11.122 0.861 16.204 1.00 90.12 102 ASN A O 1
ATOM 803 N N . GLU A 1 103 ? -8.925 0.442 15.981 1.00 90.19 103 GLU A N 1
ATOM 804 C CA . GLU A 1 103 ? -8.872 -0.665 16.942 1.00 90.19 103 GLU A CA 1
ATOM 805 C C . GLU A 1 103 ? -9.291 -0.211 18.347 1.00 90.19 103 GLU A C 1
ATOM 807 O O . GLU A 1 103 ? -10.160 -0.835 18.960 1.00 90.19 103 GLU A O 1
ATOM 812 N N . ALA A 1 104 ? -8.770 0.926 18.820 1.00 90.81 104 ALA A N 1
ATOM 813 C CA . ALA A 1 104 ? -9.150 1.506 20.107 1.00 90.81 104 ALA A CA 1
ATOM 814 C C . ALA A 1 104 ? -10.651 1.846 20.171 1.00 90.81 104 ALA A C 1
ATOM 816 O O . ALA A 1 104 ? -11.336 1.505 21.138 1.00 90.81 104 ALA A O 1
ATOM 817 N N . GLU A 1 105 ? -11.206 2.453 19.118 1.00 91.38 105 GLU A N 1
ATOM 818 C CA . GLU A 1 105 ? -12.638 2.766 19.032 1.00 91.38 105 GLU A CA 1
ATOM 819 C C . GLU A 1 105 ? -13.519 1.510 18.995 1.00 91.38 105 GLU A C 1
ATOM 821 O O . GLU A 1 105 ? -14.640 1.502 19.519 1.00 91.38 105 GLU A O 1
ATOM 826 N N . VAL A 1 106 ? -13.062 0.444 18.339 1.00 90.12 106 VAL A N 1
ATOM 827 C CA . VAL A 1 106 ? -13.759 -0.847 18.319 1.00 90.12 106 VAL A CA 1
ATOM 828 C C . VAL A 1 106 ? -13.729 -1.486 19.708 1.00 90.12 106 VAL A C 1
ATOM 830 O O . VAL A 1 106 ? -14.789 -1.867 20.213 1.00 90.12 106 VAL A O 1
ATOM 833 N N . HIS A 1 107 ? -12.566 -1.526 20.361 1.00 91.56 107 HIS A N 1
ATOM 834 C CA . HIS A 1 107 ? -12.419 -2.034 21.726 1.00 91.56 107 HIS A CA 1
ATOM 835 C C . HIS A 1 107 ? -13.318 -1.286 22.716 1.00 91.56 107 HIS A C 1
ATOM 837 O O . HIS A 1 107 ? -14.036 -1.908 23.502 1.00 91.56 107 HIS A O 1
ATOM 843 N N . ASP A 1 108 ? -13.370 0.042 22.642 1.00 90.62 108 ASP A N 1
ATOM 844 C CA . ASP A 1 108 ? -14.234 0.845 23.507 1.00 90.62 108 ASP A CA 1
ATOM 845 C C . ASP A 1 108 ? -15.724 0.580 23.276 1.00 90.62 108 ASP A C 1
ATOM 847 O O . ASP A 1 108 ? -16.505 0.494 24.234 1.00 90.62 108 ASP A O 1
ATOM 851 N N . ARG A 1 109 ? -16.143 0.413 22.016 1.00 91.31 109 ARG A N 1
ATOM 852 C CA . ARG A 1 109 ? -17.529 0.049 21.683 1.00 91.31 109 ARG A CA 1
ATOM 853 C C . ARG A 1 109 ? -17.900 -1.316 22.252 1.00 91.31 109 ARG A C 1
ATOM 855 O O . ARG A 1 109 ? -18.966 -1.447 22.857 1.00 91.31 109 ARG A O 1
ATOM 862 N N . MET A 1 110 ? -17.020 -2.301 22.115 1.00 89.88 110 MET A N 1
ATOM 863 C CA . MET A 1 110 ? -17.231 -3.649 22.640 1.00 89.88 110 MET A CA 1
ATOM 864 C C . MET A 1 110 ? -17.292 -3.666 24.176 1.00 89.88 110 MET A C 1
ATOM 866 O O . MET A 1 110 ? -18.256 -4.188 24.733 1.00 89.88 110 MET A O 1
ATOM 870 N N . ARG A 1 111 ? -16.376 -2.978 24.875 1.00 89.31 111 ARG A N 1
ATOM 871 C CA . ARG A 1 111 ? -16.406 -2.844 26.349 1.00 89.31 111 ARG A CA 1
ATOM 872 C C . ARG A 1 111 ? -17.717 -2.231 26.857 1.00 89.31 111 ARG A C 1
ATOM 874 O O . ARG A 1 111 ? -18.240 -2.634 27.899 1.00 89.31 111 ARG A O 1
ATOM 881 N N . ARG A 1 112 ? -18.266 -1.237 26.145 1.00 89.88 112 ARG A N 1
ATOM 882 C CA . ARG A 1 112 ? -19.569 -0.626 26.483 1.00 89.88 112 ARG A CA 1
ATOM 883 C C . ARG A 1 112 ? -20.727 -1.600 26.255 1.00 89.88 112 ARG A C 1
ATOM 885 O O . ARG A 1 112 ? -21.654 -1.623 27.066 1.00 89.88 112 ARG A O 1
ATOM 892 N N . ALA A 1 113 ? -20.678 -2.393 25.185 1.00 90.12 113 ALA A N 1
ATOM 893 C CA . ALA A 1 113 ? -21.684 -3.411 24.891 1.00 90.12 113 ALA A CA 1
ATOM 894 C C . ALA A 1 113 ? -21.682 -4.542 25.934 1.00 90.12 113 ALA A C 1
ATOM 896 O O . ALA A 1 113 ? -22.751 -4.878 26.446 1.00 90.12 113 ALA A O 1
ATOM 897 N N . ASP A 1 114 ? -20.508 -5.049 26.319 1.00 92.00 114 ASP A N 1
ATOM 898 C CA . ASP A 1 114 ? -20.353 -6.078 27.359 1.00 92.00 114 ASP A CA 1
ATOM 899 C C . ASP A 1 114 ? -20.903 -5.596 28.702 1.00 92.00 114 ASP A C 1
ATOM 901 O O . ASP A 1 114 ? -21.734 -6.266 29.318 1.00 92.00 114 ASP A O 1
ATOM 905 N N . ARG A 1 115 ? -20.535 -4.371 29.103 1.00 89.44 115 ARG A N 1
ATOM 906 C CA . ARG A 1 115 ? -21.039 -3.738 30.329 1.00 89.44 115 ARG A CA 1
ATOM 907 C C . ARG A 1 115 ? -22.560 -3.610 30.325 1.00 89.44 115 ARG A C 1
ATOM 909 O O . ARG A 1 115 ? -23.196 -3.862 31.343 1.00 89.44 115 ARG A O 1
ATOM 916 N N . LYS A 1 116 ? -23.152 -3.240 29.185 1.00 92.31 116 LYS A N 1
ATOM 917 C CA . LYS A 1 116 ? -24.611 -3.151 29.028 1.00 92.31 116 LYS A CA 1
ATOM 918 C C . LYS A 1 116 ? -25.282 -4.528 29.078 1.00 92.31 116 LYS A C 1
ATOM 920 O O . LYS A 1 116 ? -26.404 -4.630 29.563 1.00 92.31 116 LYS A O 1
ATOM 925 N N . ALA A 1 117 ? -24.611 -5.567 28.589 1.00 92.44 117 ALA A N 1
ATOM 926 C CA . ALA A 1 117 ? -25.091 -6.947 28.602 1.00 92.44 117 ALA A CA 1
ATOM 927 C C . ALA A 1 117 ? -24.806 -7.692 29.921 1.00 92.44 117 ALA A C 1
ATOM 929 O O . ALA A 1 117 ? -25.216 -8.844 30.054 1.00 92.44 117 ALA A O 1
ATOM 930 N N . GLY A 1 118 ? -24.100 -7.070 30.875 1.00 90.19 118 GLY A N 1
ATOM 931 C CA . GLY A 1 118 ? -23.682 -7.709 32.127 1.00 90.19 118 GLY A CA 1
ATOM 932 C C . GLY A 1 118 ? -22.641 -8.817 31.937 1.00 90.19 118 GLY A C 1
ATOM 933 O O . GLY A 1 118 ? -22.561 -9.718 32.768 1.00 90.19 118 GLY A O 1
ATOM 934 N N . ARG A 1 119 ? -21.879 -8.787 30.836 1.00 90.44 119 ARG A N 1
ATOM 935 C CA . ARG A 1 119 ? -20.804 -9.745 30.543 1.00 90.44 119 ARG A CA 1
ATOM 936 C C . ARG A 1 119 ? -19.461 -9.181 31.000 1.00 90.44 119 ARG A C 1
ATOM 938 O O . ARG A 1 119 ? -19.225 -7.978 30.900 1.00 90.44 119 ARG A O 1
ATOM 945 N N . GLU A 1 120 ? -18.585 -10.052 31.484 1.00 84.94 120 GLU A N 1
ATOM 946 C CA . GLU A 1 120 ? -17.185 -9.708 31.723 1.00 84.94 120 GLU A CA 1
ATOM 947 C C . GLU A 1 120 ? -16.470 -9.536 30.378 1.00 84.94 120 GLU A C 1
ATOM 949 O O . GLU A 1 120 ? -16.658 -10.339 29.462 1.00 84.94 120 GLU A O 1
ATOM 954 N N . THR A 1 121 ? -15.698 -8.459 30.233 1.00 83.44 121 THR A N 1
ATOM 955 C CA . THR A 1 121 ? -15.028 -8.156 28.967 1.00 83.44 121 THR A CA 1
ATOM 956 C C . THR A 1 121 ? -13.716 -8.930 28.871 1.00 83.44 121 THR A C 1
ATOM 958 O O . THR A 1 121 ? -12.901 -8.895 29.788 1.00 83.44 121 THR A O 1
ATOM 961 N N . LEU A 1 122 ? -13.507 -9.627 27.753 1.00 84.75 122 LEU A N 1
ATOM 962 C CA . LEU A 1 122 ? -12.260 -10.350 27.4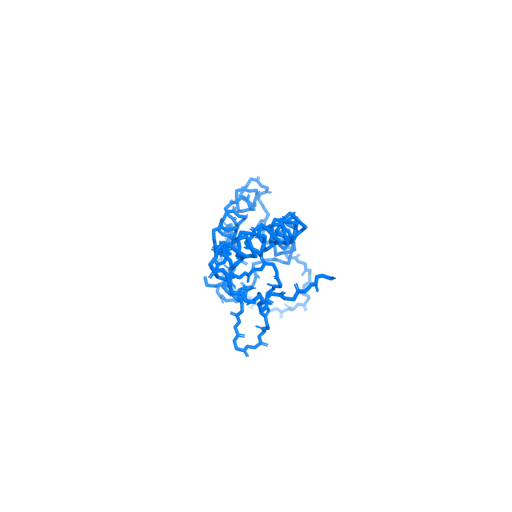61 1.00 84.75 122 LEU A CA 1
ATOM 963 C C . LEU A 1 122 ? -11.243 -9.478 26.712 1.00 84.75 122 LEU A C 1
ATOM 965 O O . LEU A 1 122 ? -10.172 -9.953 26.341 1.00 84.75 122 LEU A O 1
ATOM 969 N N . ILE A 1 123 ? -11.587 -8.214 26.456 1.00 84.62 123 ILE A N 1
ATOM 970 C CA . ILE A 1 123 ? -10.708 -7.271 25.771 1.00 84.62 123 ILE A CA 1
ATOM 971 C C . ILE A 1 123 ? -9.584 -6.881 26.734 1.00 84.62 123 ILE A C 1
ATOM 973 O O . ILE A 1 123 ? -9.895 -6.338 27.799 1.00 84.62 123 ILE A O 1
ATOM 977 N N . PRO A 1 124 ? -8.304 -7.094 26.370 1.00 78.88 124 PRO A N 1
ATOM 978 C CA . PRO A 1 124 ? -7.175 -6.707 27.207 1.00 78.88 124 PRO A CA 1
ATOM 979 C C . PRO A 1 124 ? -7.265 -5.240 27.646 1.00 78.88 124 PRO A C 1
ATOM 981 O O . PRO A 1 124 ? -7.691 -4.368 26.876 1.00 78.88 124 PRO A O 1
ATOM 984 N N . SER A 1 125 ? -6.885 -4.956 28.892 1.00 71.50 125 SER A N 1
ATOM 985 C CA . SER A 1 125 ? -6.535 -3.591 29.290 1.00 71.50 125 SER A CA 1
ATOM 986 C C . SER A 1 125 ? -5.241 -3.204 28.577 1.00 71.50 125 SER A C 1
ATOM 988 O O . SER A 1 125 ? -4.346 -4.044 28.483 1.00 71.50 125 SER A O 1
ATOM 990 N N . GLU A 1 126 ? -5.173 -1.975 28.058 1.00 62.44 126 GLU A N 1
ATOM 991 C CA . GLU A 1 126 ? -3.900 -1.418 27.574 1.00 62.44 126 GLU A CA 1
ATOM 992 C C . GLU A 1 126 ? -2.857 -1.360 28.695 1.00 62.44 126 GLU A C 1
ATOM 994 O O . GLU A 1 126 ? -3.263 -1.132 29.863 1.00 62.44 126 GLU A O 1
#

Foldseek 3Di:
DVLVVCCHDPVDGHDPLQHVVVVNVVLLVVLLVVLLVVCVVVLVQDPDPDDDDDDDDDDDPCSDSDSDQDDPNHGRDPVSVVSSVVSSVVCRVVSVVVVVVVVVVVLVVQVVVCVVVVHDDPRDDD

pLDDT: mean 82.75, std 16.78, range [40.44, 96.31]

Organism: Trieres chinensis (NCBI:txid1514140)